Protein AF-A0A425Y704-F1 (afdb_monomer_lite)

Organism: NCBI:txid2283627

pLDDT: mean 78.67, std 16.95, range [36.91, 95.94]

Sequence (105 aa):
MSLELQEEFVQVRRVDLSALISEFRELKEKIEANTLDYQLDQLCGTSRMVSSPVVCKILGWSRSTFNRRLVDEFNPIPMTKDGRDWVMSREVFTKYYNETYNPQN

Secondary structure (DSSP, 8-state):
--THHHHHHHHHHHHHHHHHHHHHHHHHHHHHHHSHHHHHHHHHTT-SEEEHHHHHHHHT--HHHHHHHHT-SSS----EEETTEEEEEHHHHHHHHHHHH-TT-

Radius of gyration: 22.9 Å; chains: 1; bounding box: 39×23×80 Å

Structure (mmCIF, N/CA/C/O backbone):
data_AF-A0A425Y704-F1
#
_entry.id   AF-A0A425Y704-F1
#
loop_
_atom_site.group_PDB
_atom_site.id
_atom_site.type_symbol
_atom_site.label_atom_id
_atom_site.label_alt_id
_atom_site.label_comp_id
_atom_site.label_asym_id
_atom_site.label_entity_id
_atom_site.label_seq_id
_atom_site.pdbx_PDB_ins_code
_atom_site.Cartn_x
_atom_site.Cartn_y
_atom_site.Cartn_z
_atom_site.occupancy
_atom_site.B_iso_or_equiv
_atom_site.auth_seq_id
_atom_site.auth_comp_id
_atom_site.auth_asym_id
_atom_site.auth_atom_id
_atom_site.pdbx_PDB_model_num
ATOM 1 N N . MET A 1 1 ? -24.197 -6.075 60.680 1.00 36.91 1 MET A N 1
ATOM 2 C CA . MET A 1 1 ? -23.293 -4.987 60.260 1.00 36.91 1 MET A CA 1
ATOM 3 C C . MET A 1 1 ? -22.074 -5.643 59.628 1.00 36.91 1 MET A C 1
ATOM 5 O O . MET A 1 1 ? -21.344 -6.296 60.352 1.00 36.91 1 MET A O 1
ATOM 9 N N . SER A 1 2 ? -21.843 -5.655 58.322 1.00 45.12 2 SER A N 1
ATOM 10 C CA . SER A 1 2 ? -22.646 -5.340 57.130 1.00 45.12 2 SER A CA 1
ATOM 11 C C . SER A 1 2 ? -21.909 -6.030 55.966 1.00 45.12 2 SER A C 1
ATOM 13 O O . SER A 1 2 ? -20.727 -5.783 55.753 1.00 45.12 2 SER A O 1
ATOM 15 N N . LEU A 1 3 ? -22.587 -6.931 55.246 1.00 50.38 3 LEU A N 1
ATOM 16 C CA . LEU A 1 3 ? -22.098 -7.524 53.985 1.00 50.38 3 LEU A CA 1
ATOM 17 C C . LEU A 1 3 ? -22.133 -6.508 52.823 1.00 50.38 3 LEU A C 1
ATOM 19 O O . LEU A 1 3 ? -21.527 -6.729 51.781 1.00 50.38 3 LEU A O 1
ATOM 23 N N . GLU A 1 4 ? -22.790 -5.367 53.039 1.00 50.66 4 GLU A N 1
ATOM 24 C CA . GLU A 1 4 ? -23.024 -4.293 52.065 1.00 50.66 4 GLU A CA 1
ATOM 25 C C . GLU A 1 4 ? -21.727 -3.624 51.569 1.00 50.66 4 GLU A C 1
ATOM 27 O O . GLU A 1 4 ? -21.658 -3.188 50.427 1.00 50.66 4 GLU A O 1
ATOM 32 N N . LEU A 1 5 ? -20.654 -3.621 52.372 1.00 46.75 5 LEU A N 1
ATOM 33 C CA . LEU A 1 5 ? -19.367 -3.009 51.999 1.00 46.75 5 LEU A CA 1
ATOM 34 C C . LEU A 1 5 ? -18.558 -3.820 50.964 1.00 46.75 5 LEU A C 1
ATOM 36 O O . LEU A 1 5 ? -17.649 -3.270 50.343 1.00 46.75 5 LEU A O 1
ATOM 40 N N . GLN A 1 6 ? -18.851 -5.112 50.760 1.00 51.91 6 GLN A N 1
ATOM 41 C CA . GLN A 1 6 ? -18.145 -5.924 49.755 1.00 51.91 6 GLN A CA 1
ATOM 42 C C . GLN A 1 6 ? -18.772 -5.833 48.357 1.00 51.91 6 GLN A C 1
ATOM 44 O O . GLN A 1 6 ? -18.047 -5.958 47.370 1.00 51.91 6 GLN A O 1
ATOM 49 N N . GLU A 1 7 ? -20.077 -5.580 48.242 1.00 48.88 7 GLU A N 1
ATOM 50 C CA . GLU A 1 7 ? -20.755 -5.513 46.939 1.00 48.88 7 GLU A CA 1
ATOM 51 C C . GLU A 1 7 ? -20.445 -4.219 46.173 1.00 48.88 7 GLU A C 1
ATOM 53 O O . GLU A 1 7 ? -20.187 -4.277 44.967 1.00 48.88 7 GLU A O 1
ATOM 58 N N . GLU A 1 8 ? -20.359 -3.074 46.861 1.00 48.59 8 GLU A N 1
ATOM 59 C CA . GLU A 1 8 ? -19.983 -1.796 46.235 1.00 48.59 8 GLU A CA 1
ATOM 60 C C . GLU A 1 8 ? -18.563 -1.845 45.645 1.00 48.59 8 GLU A C 1
ATOM 62 O O . GLU A 1 8 ? -18.334 -1.418 44.513 1.00 48.59 8 GLU A O 1
ATOM 67 N N . PHE A 1 9 ? -17.608 -2.460 46.352 1.00 45.53 9 PHE A N 1
ATOM 68 C CA . PHE A 1 9 ? -16.226 -2.601 45.875 1.00 45.53 9 PHE A CA 1
ATOM 69 C C . PHE A 1 9 ? -16.101 -3.518 44.644 1.00 45.53 9 PHE A C 1
ATOM 71 O O . PHE A 1 9 ? -15.224 -3.322 43.796 1.00 45.53 9 PHE A O 1
ATOM 78 N N . VAL A 1 10 ? -16.972 -4.526 44.530 1.00 52.62 10 VAL A N 1
ATOM 79 C CA . VAL A 1 10 ? -17.013 -5.447 43.382 1.00 52.62 10 VAL A CA 1
ATOM 80 C C . VAL A 1 10 ? -17.694 -4.798 42.174 1.00 52.62 10 VAL A C 1
ATOM 82 O O . VAL A 1 10 ? -17.248 -5.009 41.043 1.00 52.62 10 VAL A O 1
ATOM 85 N N . GLN A 1 11 ? -18.725 -3.975 42.387 1.00 51.22 11 GLN A N 1
ATOM 86 C CA . GLN A 1 11 ? -19.367 -3.214 41.313 1.00 51.22 11 GLN A CA 1
ATOM 87 C C . GLN A 1 11 ? -18.425 -2.180 40.691 1.00 51.22 11 GLN A C 1
ATOM 89 O O . GLN A 1 11 ? -18.322 -2.148 39.465 1.00 51.22 11 GLN A O 1
ATOM 94 N N . VAL A 1 12 ? -17.675 -1.417 41.497 1.00 53.09 12 VAL A N 1
ATOM 95 C CA . VAL A 1 12 ? -16.720 -0.409 40.991 1.00 53.09 12 VAL A CA 1
ATOM 96 C C . VAL A 1 12 ? -15.684 -1.044 40.053 1.00 53.09 12 VAL A C 1
ATOM 98 O O . VAL A 1 12 ? -15.508 -0.586 38.927 1.00 53.09 12 VAL A O 1
ATOM 101 N N . ARG A 1 13 ? -15.101 -2.197 40.422 1.00 55.28 13 ARG A N 1
ATOM 102 C CA . ARG A 1 13 ? -14.146 -2.910 39.547 1.00 55.28 13 ARG A CA 1
ATOM 103 C C . ARG A 1 13 ? -14.766 -3.422 38.247 1.00 55.28 13 ARG A C 1
ATOM 105 O O . ARG A 1 13 ? -14.071 -3.499 37.238 1.00 55.28 13 ARG A O 1
ATOM 112 N N . ARG A 1 14 ? -16.046 -3.810 38.254 1.00 52.75 14 ARG A N 1
ATOM 113 C CA . ARG A 1 14 ? -16.746 -4.298 37.053 1.00 52.75 14 ARG A CA 1
ATOM 114 C C . ARG A 1 14 ? -17.027 -3.176 36.057 1.00 52.75 14 ARG A C 1
ATOM 116 O O . ARG A 1 14 ? -16.889 -3.405 34.857 1.00 52.75 14 ARG A O 1
ATOM 123 N N . VAL A 1 15 ? -17.404 -1.995 36.548 1.00 58.16 15 VAL A N 1
ATOM 124 C CA . VAL A 1 15 ? -17.652 -0.816 35.708 1.00 58.16 15 VAL A CA 1
ATOM 125 C C . VAL A 1 15 ? -16.349 -0.368 35.045 1.00 58.16 15 VAL A C 1
ATOM 127 O O . VAL A 1 15 ? -16.313 -0.253 33.819 1.00 58.16 15 VAL A O 1
ATOM 130 N N . ASP A 1 16 ? -15.259 -0.276 35.811 1.00 60.84 16 ASP A N 1
ATOM 131 C CA . ASP A 1 16 ? -13.937 0.094 35.288 1.00 60.84 16 ASP A CA 1
ATOM 132 C C . ASP A 1 16 ? -13.411 -0.911 34.249 1.00 60.84 16 ASP A C 1
ATOM 134 O O . ASP A 1 16 ? -12.912 -0.520 33.196 1.00 60.84 16 ASP A O 1
ATOM 138 N N . LEU A 1 17 ? -13.588 -2.219 34.479 1.00 63.47 17 LEU A N 1
ATOM 139 C CA . LEU A 1 17 ? -13.229 -3.255 33.500 1.00 63.47 17 LEU A CA 1
ATOM 140 C C . LEU A 1 17 ? -14.069 -3.174 32.221 1.00 63.47 17 LEU A C 1
ATOM 142 O O . LEU A 1 17 ? -13.547 -3.417 31.136 1.00 63.47 17 LEU A O 1
ATOM 146 N N . SER A 1 18 ? -15.358 -2.846 32.323 1.00 69.44 18 SER A N 1
ATOM 147 C CA . SER A 1 18 ? -16.229 -2.731 31.149 1.00 69.44 18 SER A CA 1
ATOM 148 C C . SER A 1 18 ? -15.884 -1.521 30.276 1.00 69.44 18 SER A C 1
ATOM 150 O O . SER A 1 18 ? -15.843 -1.656 29.053 1.00 69.44 18 SER A O 1
ATOM 152 N N . ALA A 1 19 ? -15.555 -0.383 30.895 1.00 71.56 19 ALA A N 1
ATOM 153 C CA . ALA A 1 19 ? -15.072 0.805 30.200 1.00 71.56 19 ALA A CA 1
ATOM 154 C C . ALA A 1 19 ? -13.729 0.523 29.511 1.00 71.56 19 ALA A C 1
ATOM 156 O O . ALA A 1 19 ? -13.596 0.760 28.312 1.00 71.56 19 ALA A O 1
ATOM 157 N N . LEU A 1 20 ? -12.794 -0.119 30.222 1.00 71.81 20 LEU A N 1
ATOM 158 C CA . LEU A 1 20 ? -11.504 -0.526 29.664 1.00 71.81 20 LEU A CA 1
ATOM 159 C C . LEU A 1 20 ? -11.667 -1.493 28.478 1.00 71.81 20 LEU A C 1
ATOM 161 O O . LEU A 1 20 ? -10.974 -1.364 27.476 1.00 71.81 20 LEU A O 1
ATOM 165 N N . ILE A 1 21 ? -12.599 -2.451 28.555 1.00 75.00 21 ILE A N 1
ATOM 166 C CA . ILE A 1 21 ? -12.900 -3.376 27.448 1.00 75.00 21 ILE A CA 1
ATOM 167 C C . ILE A 1 21 ? -13.492 -2.629 26.248 1.00 75.00 21 ILE A C 1
ATOM 169 O O . ILE A 1 21 ? -13.173 -2.978 25.111 1.00 75.00 21 ILE A O 1
ATOM 173 N N . SER A 1 22 ? -14.343 -1.627 26.477 1.00 73.50 22 SER A N 1
ATOM 174 C CA . SER A 1 22 ? -14.914 -0.805 25.404 1.00 73.50 22 SER A CA 1
ATOM 175 C C . SER A 1 22 ? -13.832 0.008 24.698 1.00 73.50 22 SER A C 1
ATOM 177 O O . SER A 1 22 ? -13.704 -0.074 23.480 1.00 73.50 22 SER A O 1
ATOM 179 N N . GLU A 1 23 ? -12.984 0.702 25.459 1.00 72.50 23 GLU A N 1
ATOM 180 C CA . GLU A 1 23 ? -11.846 1.455 24.922 1.00 72.50 23 GLU A CA 1
ATOM 181 C C . GLU A 1 23 ? -10.864 0.543 24.178 1.00 72.50 23 GLU A C 1
ATOM 183 O O . GLU A 1 23 ? -10.389 0.881 23.095 1.00 72.50 23 GLU A O 1
ATOM 188 N N . PHE A 1 24 ? -10.602 -0.654 24.710 1.00 71.69 24 PHE A N 1
ATOM 189 C CA . PHE A 1 24 ? -9.727 -1.628 24.063 1.00 71.69 24 PHE A CA 1
ATOM 190 C C . PHE A 1 24 ? -10.331 -2.182 22.769 1.00 71.69 24 PHE A C 1
ATOM 192 O O . PHE A 1 24 ? -9.595 -2.428 21.818 1.00 71.69 24 PHE A O 1
ATOM 199 N N . ARG A 1 25 ? -11.657 -2.363 22.694 1.00 66.25 25 ARG A N 1
ATOM 200 C CA . ARG A 1 25 ? -12.342 -2.746 21.449 1.00 66.25 25 ARG A CA 1
ATOM 201 C C . ARG A 1 25 ? -12.282 -1.640 20.414 1.00 66.25 25 ARG A C 1
ATOM 203 O O . ARG A 1 25 ? -11.917 -1.928 19.285 1.00 66.25 25 ARG A O 1
ATOM 210 N N . GLU A 1 26 ? -12.552 -0.397 20.793 1.00 70.81 26 GLU A N 1
ATOM 211 C CA . GLU A 1 26 ? -12.430 0.739 19.876 1.00 70.81 26 GLU A CA 1
ATOM 212 C C . GLU A 1 26 ? -10.993 0.916 19.383 1.00 70.81 26 GLU A C 1
ATOM 214 O O . GLU A 1 26 ? -10.762 1.204 18.211 1.00 70.81 26 GLU A O 1
ATOM 219 N N . LEU A 1 27 ? -10.007 0.731 20.265 1.00 71.88 27 LEU A N 1
ATOM 220 C CA . LEU A 1 27 ? -8.598 0.773 19.894 1.00 71.88 27 LEU A CA 1
ATOM 221 C C . LEU A 1 27 ? -8.240 -0.396 18.974 1.00 71.88 27 LEU A C 1
ATOM 223 O O . LEU A 1 27 ? -7.553 -0.190 17.980 1.00 71.88 27 LEU A O 1
ATOM 227 N N . LYS A 1 28 ? -8.736 -1.602 19.263 1.00 62.75 28 LYS A N 1
ATOM 228 C CA . LYS A 1 28 ? -8.552 -2.782 18.417 1.00 62.75 28 LYS A CA 1
ATOM 229 C C . LYS A 1 28 ? -9.180 -2.582 17.041 1.00 62.75 28 LYS A C 1
ATOM 231 O O . LYS A 1 28 ? -8.498 -2.819 16.059 1.00 62.75 28 LYS A O 1
ATOM 236 N N . GLU A 1 29 ? -10.407 -2.082 16.953 1.00 60.19 29 GLU A N 1
ATOM 237 C CA . GLU A 1 29 ? -11.081 -1.770 15.687 1.00 60.19 29 GLU A CA 1
ATOM 238 C C . GLU A 1 29 ? -10.347 -0.669 14.915 1.00 60.19 29 GLU A C 1
ATOM 240 O O . GLU A 1 29 ? -10.201 -0.761 13.699 1.00 60.19 29 GLU A O 1
ATOM 245 N N . LYS A 1 30 ? -9.808 0.346 15.604 1.00 60.94 30 LYS A N 1
ATOM 246 C CA . LYS A 1 30 ? -8.954 1.378 14.991 1.00 60.94 30 LYS A CA 1
ATOM 247 C C . LYS A 1 30 ? -7.621 0.811 14.507 1.00 60.94 30 LYS A C 1
ATOM 249 O O . LYS A 1 30 ? -7.136 1.234 13.464 1.00 60.94 30 LYS A O 1
ATOM 254 N N . ILE A 1 31 ? -7.012 -0.116 15.244 1.00 62.66 31 ILE A N 1
ATOM 255 C CA . ILE A 1 31 ? -5.768 -0.785 14.843 1.00 62.66 31 ILE A CA 1
ATOM 256 C C . ILE A 1 31 ? -6.041 -1.698 13.655 1.00 62.66 31 ILE A C 1
ATOM 258 O O . ILE A 1 31 ? -5.337 -1.588 12.662 1.00 62.66 31 ILE A O 1
ATOM 262 N N . GLU A 1 32 ? -7.082 -2.528 13.719 1.00 52.53 32 GLU A N 1
ATOM 263 C CA . GLU A 1 32 ? -7.527 -3.396 12.630 1.00 52.53 32 GLU A CA 1
ATOM 264 C C . GLU A 1 32 ? -7.818 -2.554 11.386 1.00 52.53 32 GLU A C 1
ATOM 266 O O . GLU A 1 32 ? -7.212 -2.814 10.355 1.00 52.53 32 GLU A O 1
ATOM 271 N N . ALA A 1 33 ? -8.571 -1.454 11.498 1.00 53.56 33 ALA A N 1
ATOM 272 C CA . ALA A 1 33 ? -8.815 -0.506 10.405 1.00 53.56 33 ALA A CA 1
ATOM 273 C C . ALA A 1 33 ? -7.544 0.149 9.828 1.00 53.56 33 ALA A C 1
ATOM 275 O O . ALA A 1 33 ? -7.521 0.530 8.653 1.00 53.56 33 ALA A O 1
ATOM 276 N N . ASN A 1 34 ? -6.492 0.269 10.640 1.00 64.19 34 ASN A N 1
ATOM 277 C CA . ASN A 1 34 ? -5.188 0.796 10.246 1.00 64.19 34 ASN A CA 1
ATOM 278 C C . ASN A 1 34 ? -4.188 -0.291 9.821 1.00 64.19 34 ASN A C 1
ATOM 280 O O . ASN A 1 34 ? -3.090 0.046 9.377 1.00 64.19 34 ASN A O 1
ATOM 284 N N . THR A 1 35 ? -4.529 -1.579 9.926 1.00 76.19 35 THR A N 1
ATOM 285 C CA . THR A 1 35 ? -3.668 -2.638 9.398 1.00 76.19 35 THR A CA 1
ATOM 286 C C . THR A 1 35 ? -3.819 -2.715 7.884 1.00 76.19 35 THR A C 1
ATOM 288 O O . THR A 1 35 ? -4.925 -2.698 7.340 1.00 76.19 35 THR A O 1
ATOM 291 N N . LEU A 1 36 ? -2.684 -2.822 7.193 1.00 83.75 36 LEU A N 1
ATOM 292 C CA . LEU A 1 36 ? -2.633 -2.964 5.740 1.00 83.75 36 LEU A CA 1
ATOM 293 C C . LEU A 1 36 ? -3.518 -4.122 5.252 1.00 83.75 36 LEU A C 1
ATOM 295 O O . LEU A 1 36 ? -4.209 -3.993 4.245 1.00 83.75 36 LEU A O 1
ATOM 299 N N . ASP A 1 37 ? -3.532 -5.233 5.990 1.00 82.81 37 ASP A N 1
ATOM 300 C CA . ASP A 1 37 ? -4.313 -6.415 5.636 1.00 82.81 37 ASP A CA 1
ATOM 301 C C . ASP A 1 37 ? -5.819 -6.168 5.666 1.00 82.81 37 ASP A C 1
ATOM 303 O O . ASP A 1 37 ? -6.507 -6.535 4.716 1.00 82.81 37 ASP A O 1
ATOM 307 N N . TYR A 1 38 ? -6.326 -5.470 6.681 1.00 82.88 38 TYR A N 1
ATOM 308 C CA . TYR A 1 38 ? -7.739 -5.109 6.729 1.00 82.88 38 TYR A CA 1
ATOM 309 C C . TYR A 1 38 ? -8.125 -4.159 5.591 1.00 82.88 38 TYR A C 1
ATOM 311 O O . TYR A 1 38 ? -9.167 -4.324 4.957 1.00 82.88 38 TYR A O 1
ATOM 319 N N . GLN A 1 39 ? -7.277 -3.171 5.284 1.00 86.31 39 GLN A N 1
ATOM 320 C CA . GLN A 1 39 ? -7.521 -2.267 4.158 1.00 86.31 39 GLN A CA 1
ATOM 321 C C . GLN A 1 39 ? -7.554 -3.024 2.828 1.00 86.31 39 GLN A C 1
ATOM 323 O O . GLN A 1 39 ? -8.392 -2.739 1.970 1.00 86.31 39 GLN A O 1
ATOM 328 N N . LEU A 1 40 ? -6.680 -4.016 2.661 1.00 88.88 40 LEU A N 1
ATOM 329 C CA . LEU A 1 40 ? -6.664 -4.874 1.483 1.00 88.88 40 LEU A CA 1
ATOM 330 C C . LEU A 1 40 ? -7.901 -5.769 1.412 1.00 88.88 40 LEU A C 1
ATOM 332 O O . LEU A 1 40 ? -8.479 -5.871 0.332 1.00 88.88 40 LEU A O 1
ATOM 336 N N . ASP A 1 41 ? -8.359 -6.335 2.529 1.00 88.31 41 ASP A N 1
ATOM 337 C CA . ASP A 1 41 ? -9.596 -7.123 2.584 1.00 88.31 41 ASP A CA 1
ATOM 338 C C . ASP A 1 41 ? -10.814 -6.288 2.163 1.00 88.31 41 ASP A C 1
ATOM 340 O O . ASP A 1 41 ? -11.622 -6.723 1.342 1.00 88.31 41 ASP A O 1
ATOM 344 N N . GLN A 1 42 ? -10.916 -5.048 2.653 1.00 86.88 42 GLN A N 1
ATOM 345 C CA . GLN A 1 42 ? -12.023 -4.144 2.323 1.00 86.88 42 GLN A CA 1
ATOM 346 C C . GLN A 1 42 ? -11.995 -3.661 0.865 1.00 86.88 42 GLN A C 1
ATOM 348 O O . GLN A 1 42 ? -13.044 -3.465 0.253 1.00 86.88 42 GLN A O 1
ATOM 353 N N . LEU A 1 43 ? -10.805 -3.426 0.303 1.00 87.94 43 LEU A N 1
ATOM 354 C CA 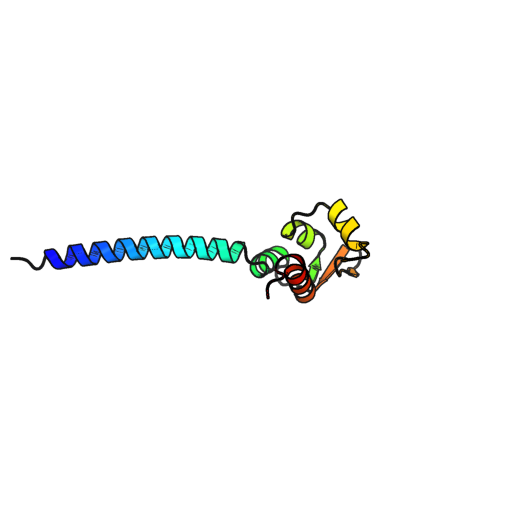. LEU A 1 43 ? -10.656 -2.824 -1.027 1.00 87.94 43 LEU A CA 1
ATOM 355 C C . LEU A 1 43 ? -10.533 -3.847 -2.160 1.00 87.94 43 LEU A C 1
ATOM 357 O O . LEU A 1 43 ? -10.926 -3.543 -3.285 1.00 87.94 43 LEU A O 1
ATOM 361 N N . CYS A 1 44 ? -9.995 -5.034 -1.882 1.00 85.31 44 CYS A N 1
ATOM 362 C CA . CYS A 1 44 ? -9.811 -6.102 -2.868 1.00 85.31 44 CYS A CA 1
ATOM 363 C C . CYS A 1 44 ? -10.887 -7.195 -2.760 1.00 85.31 44 CYS A C 1
ATOM 365 O O . CYS A 1 44 ? -11.067 -7.966 -3.706 1.00 85.31 44 CYS A O 1
ATOM 367 N N . GLY A 1 45 ? -11.617 -7.279 -1.642 1.00 83.38 45 GLY A N 1
ATOM 368 C CA . GLY A 1 45 ? -12.594 -8.340 -1.402 1.00 83.38 45 GLY A CA 1
ATOM 369 C C . GLY A 1 45 ? -11.944 -9.724 -1.490 1.00 83.38 45 GLY A C 1
ATOM 370 O O . GLY A 1 45 ? -10.917 -9.984 -0.871 1.00 83.38 45 GLY A O 1
ATOM 371 N N . THR A 1 46 ? -12.510 -10.618 -2.305 1.00 79.50 46 THR A N 1
ATOM 372 C CA . THR A 1 46 ? -11.948 -11.963 -2.539 1.00 79.50 46 THR A CA 1
ATOM 373 C C . THR A 1 46 ? -10.804 -11.985 -3.561 1.00 79.50 46 THR A C 1
ATOM 375 O O . THR A 1 46 ? -10.239 -13.049 -3.823 1.00 79.50 46 THR A O 1
ATOM 378 N N . SER A 1 47 ? -10.476 -10.850 -4.189 1.00 82.81 47 SER A N 1
ATOM 379 C CA . SER A 1 47 ? -9.398 -10.771 -5.175 1.00 82.81 47 SER A CA 1
ATOM 380 C C . SER A 1 47 ? -8.035 -10.873 -4.496 1.00 82.81 47 SER A C 1
ATOM 382 O O . SER A 1 47 ? -7.733 -10.146 -3.554 1.00 82.81 47 SER A O 1
ATOM 384 N N . ARG A 1 48 ? -7.162 -11.727 -5.038 1.00 87.75 48 ARG A N 1
ATOM 385 C CA . ARG A 1 48 ? -5.743 -11.782 -4.642 1.00 87.75 48 ARG A CA 1
ATOM 386 C C . ARG A 1 48 ? -4.888 -10.703 -5.315 1.00 87.75 48 ARG A C 1
ATOM 388 O O . ARG A 1 48 ? -3.697 -10.602 -5.020 1.00 87.75 48 ARG A O 1
ATOM 395 N N . MET A 1 49 ? 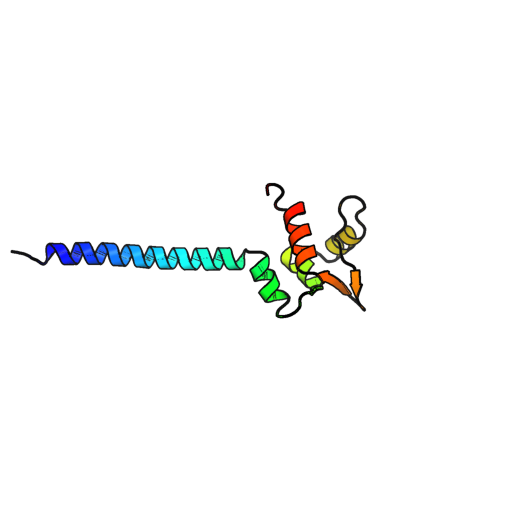-5.485 -9.929 -6.221 1.00 93.44 49 MET A N 1
ATOM 396 C CA . MET A 1 49 ? -4.822 -8.885 -6.996 1.00 93.44 49 MET A CA 1
ATOM 397 C C . MET A 1 49 ? -5.193 -7.503 -6.464 1.00 93.44 49 MET A C 1
ATOM 399 O O . MET A 1 49 ? -6.370 -7.207 -6.253 1.00 93.44 49 MET A O 1
ATOM 403 N N . VAL A 1 50 ? -4.180 -6.656 -6.315 1.00 94.69 50 VAL A N 1
ATOM 404 C CA . VAL A 1 50 ? -4.265 -5.251 -5.921 1.00 94.69 50 VAL A CA 1
ATOM 405 C C . VAL A 1 50 ? -4.136 -4.398 -7.177 1.00 94.69 50 VAL A C 1
ATOM 407 O O . VAL A 1 50 ? -3.126 -4.464 -7.879 1.00 94.69 50 VAL A O 1
ATOM 410 N N . SER A 1 51 ? -5.165 -3.609 -7.475 1.00 95.38 51 SER A N 1
ATOM 411 C CA . SER A 1 51 ? -5.213 -2.733 -8.647 1.00 95.38 51 SER A CA 1
ATOM 412 C C . SER A 1 51 ? -4.654 -1.340 -8.359 1.00 95.38 51 SER A C 1
ATOM 414 O O . SER A 1 51 ? -4.525 -0.919 -7.204 1.00 95.38 51 SER A O 1
ATOM 416 N N . SER A 1 52 ? -4.338 -0.583 -9.411 1.00 94.81 52 SER A N 1
ATOM 417 C CA . SER A 1 52 ? -3.772 0.759 -9.252 1.00 94.81 52 SER A CA 1
ATOM 418 C C . SER A 1 52 ? -4.651 1.736 -8.456 1.00 94.81 52 SER A C 1
ATOM 420 O O . SER A 1 52 ? -4.090 2.503 -7.669 1.00 94.81 52 SER A O 1
ATOM 422 N N . PRO A 1 53 ? -6.000 1.716 -8.548 1.00 94.56 53 PRO A N 1
ATOM 423 C CA . PRO A 1 53 ? -6.846 2.541 -7.687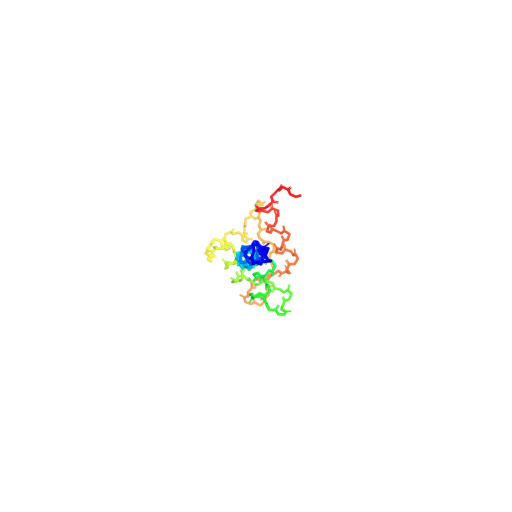 1.00 94.56 53 PRO A CA 1
ATOM 424 C C . PRO A 1 53 ? -6.729 2.171 -6.206 1.00 94.56 53 PRO A C 1
ATOM 426 O O . PRO A 1 53 ? -6.751 3.060 -5.355 1.00 94.56 53 PRO A O 1
ATOM 429 N N . VAL A 1 54 ? -6.576 0.879 -5.892 1.00 94.12 54 VAL A N 1
ATOM 430 C CA . VAL A 1 54 ? -6.413 0.403 -4.510 1.00 94.12 54 VAL A CA 1
ATOM 431 C C . VAL A 1 54 ? -5.089 0.890 -3.936 1.00 94.12 54 VAL A C 1
ATOM 433 O O . VAL A 1 54 ? -5.081 1.467 -2.852 1.00 94.12 54 VAL A O 1
ATOM 436 N N . VAL A 1 55 ? -3.995 0.758 -4.693 1.00 93.75 55 VAL A N 1
ATOM 437 C CA . VAL A 1 55 ? -2.683 1.305 -4.311 1.00 93.75 55 VAL A CA 1
ATOM 438 C C . VAL A 1 55 ? -2.781 2.800 -4.015 1.00 93.75 55 VAL A C 1
ATOM 440 O O . VAL A 1 55 ? -2.346 3.247 -2.956 1.00 93.75 55 VAL A O 1
ATOM 443 N N . CYS A 1 56 ? -3.377 3.577 -4.925 1.00 93.94 56 CYS A N 1
ATOM 444 C CA . CYS A 1 56 ? -3.541 5.019 -4.741 1.00 93.94 56 CYS A CA 1
ATOM 445 C C . CYS A 1 56 ? -4.326 5.352 -3.468 1.00 93.94 56 CYS A C 1
ATOM 447 O O . CYS A 1 56 ? -3.978 6.296 -2.766 1.00 93.94 56 CYS A O 1
ATOM 449 N N . LYS A 1 57 ? -5.366 4.572 -3.158 1.00 92.31 57 LYS A N 1
ATOM 450 C CA . LYS A 1 57 ? -6.202 4.786 -1.975 1.00 92.31 57 LYS A CA 1
ATOM 451 C C . LYS A 1 57 ? -5.463 4.460 -0.677 1.00 92.31 57 LYS A C 1
ATOM 453 O O . LYS A 1 57 ? -5.537 5.253 0.252 1.00 92.31 57 LYS A O 1
ATOM 458 N N . ILE A 1 58 ? -4.742 3.339 -0.633 1.00 89.62 58 ILE A N 1
ATOM 459 C CA . ILE A 1 58 ? -3.982 2.909 0.552 1.00 89.62 58 ILE A CA 1
ATOM 460 C C . ILE A 1 58 ? -2.807 3.856 0.815 1.00 89.62 58 ILE A C 1
ATOM 462 O O . ILE A 1 58 ? -2.600 4.290 1.941 1.00 89.62 58 ILE A O 1
ATOM 466 N N . LEU A 1 59 ? -2.057 4.223 -0.227 1.00 89.25 59 LEU A N 1
ATOM 467 C CA . LEU A 1 59 ? -0.866 5.067 -0.095 1.00 89.25 59 LEU A CA 1
ATOM 468 C C . LEU A 1 59 ? -1.170 6.575 -0.109 1.00 89.25 59 LEU A C 1
ATOM 470 O O . LEU A 1 59 ? -0.251 7.387 -0.006 1.00 89.25 59 LEU A O 1
ATOM 474 N N . GLY A 1 60 ? -2.433 6.971 -0.294 1.00 90.12 60 GLY A N 1
ATOM 475 C CA . GLY A 1 60 ? -2.826 8.377 -0.439 1.00 90.12 60 GLY A CA 1
ATOM 476 C C . GLY A 1 60 ? -2.210 9.060 -1.667 1.00 90.12 60 GLY A C 1
ATOM 477 O O . GLY A 1 60 ? -1.967 10.267 -1.665 1.00 90.12 60 GLY A O 1
ATOM 478 N N . TRP A 1 61 ? -1.901 8.298 -2.717 1.00 93.44 61 TRP A N 1
ATOM 479 C CA . TRP A 1 61 ? -1.255 8.820 -3.917 1.00 93.44 61 TRP A CA 1
ATOM 480 C C . TRP A 1 61 ? -2.261 9.365 -4.925 1.00 93.44 61 TRP A C 1
ATOM 482 O O . TRP A 1 61 ? -3.293 8.764 -5.216 1.00 93.44 61 TRP A O 1
ATOM 492 N N . SER A 1 62 ? -1.894 10.482 -5.551 1.00 95.69 62 SER A N 1
ATOM 493 C CA . SER A 1 62 ? -2.554 10.938 -6.772 1.00 95.69 62 SER A CA 1
ATOM 494 C C . SER A 1 62 ? -2.191 10.037 -7.961 1.00 95.69 62 SER A C 1
ATOM 496 O O . SER A 1 62 ? -1.171 9.339 -7.957 1.00 95.69 62 SER A O 1
ATOM 498 N N . ARG A 1 63 ? -2.981 10.104 -9.040 1.00 93.88 63 ARG A N 1
ATOM 499 C CA . ARG A 1 63 ? -2.687 9.346 -10.267 1.00 93.88 63 ARG A CA 1
ATOM 500 C C . ARG A 1 63 ? -1.342 9.730 -10.894 1.00 93.88 63 ARG A C 1
ATOM 502 O O . ARG A 1 63 ? -0.664 8.863 -11.439 1.00 93.88 63 ARG A O 1
ATOM 509 N N . SER A 1 64 ? -0.940 10.998 -10.807 1.00 94.38 64 SER A N 1
ATOM 510 C CA . SER A 1 64 ? 0.365 11.451 -11.303 1.00 94.38 64 SER A CA 1
ATOM 511 C C . SER A 1 64 ? 1.511 10.904 -10.451 1.00 94.38 64 SER A C 1
ATOM 513 O O . SER A 1 64 ? 2.498 10.428 -11.010 1.00 94.38 64 SER A O 1
ATOM 515 N N . THR A 1 65 ? 1.360 10.881 -9.121 1.00 94.62 65 THR A N 1
ATOM 516 C CA . THR A 1 65 ? 2.326 10.243 -8.212 1.00 94.62 65 THR A CA 1
ATOM 517 C C . THR A 1 65 ? 2.495 8.764 -8.546 1.00 94.62 65 THR A C 1
ATOM 519 O O . THR A 1 65 ? 3.624 8.299 -8.681 1.00 94.62 65 THR A O 1
ATOM 522 N N . PHE A 1 66 ? 1.388 8.045 -8.745 1.00 94.69 66 PHE A N 1
ATOM 523 C CA . PHE A 1 66 ? 1.409 6.639 -9.137 1.00 94.69 66 PHE A CA 1
ATOM 524 C C . PHE A 1 66 ? 2.152 6.414 -10.461 1.00 94.69 66 PHE A C 1
ATOM 526 O O . PHE A 1 66 ? 3.062 5.593 -10.524 1.00 94.69 66 PHE A O 1
ATOM 533 N N . ASN A 1 67 ? 1.827 7.188 -11.502 1.00 93.75 67 ASN A N 1
ATOM 534 C CA . ASN A 1 67 ? 2.491 7.069 -12.802 1.00 93.75 67 ASN A CA 1
ATOM 535 C C . ASN A 1 67 ? 3.995 7.352 -12.715 1.00 93.75 67 ASN A C 1
ATOM 537 O O . ASN A 1 67 ? 4.778 6.674 -13.370 1.00 93.75 67 ASN A O 1
ATOM 541 N N . ARG A 1 68 ? 4.409 8.318 -11.885 1.00 93.69 68 ARG A N 1
ATOM 542 C CA . ARG A 1 68 ? 5.829 8.585 -11.632 1.00 93.69 68 ARG A CA 1
ATOM 543 C C . ARG A 1 68 ? 6.511 7.399 -10.947 1.00 93.69 68 ARG A C 1
ATOM 545 O O . ARG A 1 68 ? 7.629 7.069 -11.312 1.00 93.69 68 ARG A O 1
ATOM 552 N N . ARG A 1 69 ? 5.839 6.746 -9.991 1.00 93.62 69 ARG A N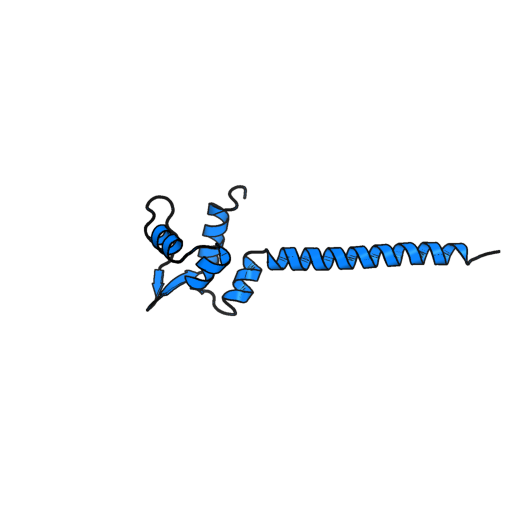 1
ATOM 553 C CA . ARG A 1 69 ? 6.369 5.565 -9.288 1.00 93.62 69 ARG A CA 1
ATOM 554 C C . ARG A 1 69 ? 6.432 4.315 -10.164 1.00 93.62 69 ARG A C 1
ATOM 556 O O . ARG A 1 69 ? 7.231 3.443 -9.865 1.00 93.62 69 ARG A O 1
ATOM 563 N N . LEU A 1 70 ? 5.649 4.215 -11.239 1.00 93.38 70 LEU A N 1
ATOM 564 C CA . LEU A 1 70 ? 5.776 3.113 -12.207 1.00 93.38 70 LEU A CA 1
ATOM 565 C C . LEU A 1 70 ? 7.087 3.152 -13.002 1.00 93.38 70 LEU A C 1
ATOM 567 O O . LEU A 1 70 ? 7.560 2.107 -13.433 1.00 93.38 70 LEU A O 1
ATOM 571 N N . VAL A 1 71 ? 7.644 4.344 -13.224 1.00 92.81 71 VAL A N 1
ATOM 572 C CA . VAL A 1 71 ? 8.836 4.562 -14.065 1.00 92.81 71 VAL A CA 1
ATOM 573 C C . VAL A 1 71 ? 10.060 5.000 -13.257 1.00 92.81 71 VAL A C 1
ATOM 575 O O . VAL A 1 71 ? 11.040 5.465 -13.826 1.00 92.81 71 VAL A O 1
ATOM 578 N N . ASP A 1 72 ? 9.987 4.906 -11.931 1.00 91.50 72 ASP A N 1
ATOM 579 C CA . ASP A 1 72 ? 11.074 5.278 -11.027 1.00 91.50 72 ASP A CA 1
ATOM 580 C C . ASP A 1 72 ? 12.234 4.277 -11.160 1.00 91.50 72 ASP A C 1
ATOM 582 O O . ASP A 1 72 ? 12.030 3.074 -11.027 1.00 91.50 72 ASP A O 1
ATOM 586 N N . GLU A 1 73 ? 13.447 4.758 -11.432 1.00 89.00 73 GLU A N 1
ATOM 587 C CA . GLU A 1 73 ? 14.625 3.900 -11.631 1.00 89.00 73 GLU A CA 1
ATOM 588 C C . GLU A 1 73 ? 15.178 3.329 -10.319 1.00 89.00 73 GLU A C 1
ATOM 590 O O . GLU A 1 73 ? 15.836 2.290 -10.326 1.00 89.00 73 GLU A O 1
ATOM 595 N N . PHE A 1 74 ? 14.914 3.988 -9.187 1.00 85.25 74 PHE A N 1
ATOM 596 C CA . PHE A 1 74 ? 15.513 3.630 -7.901 1.00 85.25 74 PHE A CA 1
ATOM 597 C C . PHE A 1 74 ? 14.600 2.749 -7.055 1.00 85.25 74 PHE A C 1
ATOM 599 O O . PHE A 1 74 ? 15.076 1.865 -6.347 1.00 85.25 74 PHE A O 1
ATOM 606 N N . ASN A 1 75 ? 13.291 2.998 -7.098 1.00 84.38 75 ASN A N 1
ATOM 607 C CA . ASN A 1 75 ? 12.312 2.200 -6.364 1.00 84.38 75 ASN A CA 1
ATOM 608 C C . ASN A 1 75 ? 10.952 2.199 -7.087 1.00 84.38 75 ASN A C 1
ATOM 610 O O . ASN A 1 75 ? 10.015 2.878 -6.639 1.00 84.38 75 ASN A O 1
ATOM 614 N N . PRO A 1 76 ? 10.843 1.488 -8.224 1.00 91.75 76 PRO A N 1
ATOM 615 C CA . PRO A 1 76 ? 9.594 1.390 -8.955 1.00 91.75 76 PRO A CA 1
ATOM 616 C C . PRO A 1 76 ? 8.566 0.582 -8.172 1.00 91.75 76 PRO A C 1
ATOM 618 O O . PRO A 1 76 ? 8.888 -0.411 -7.518 1.00 91.75 76 PRO A O 1
ATOM 621 N N . ILE A 1 77 ? 7.296 0.961 -8.294 1.00 93.38 77 ILE A N 1
ATOM 622 C CA . ILE A 1 77 ? 6.219 0.121 -7.779 1.00 93.38 77 ILE A CA 1
ATOM 623 C C . ILE A 1 77 ? 6.077 -1.141 -8.661 1.00 93.38 77 ILE A C 1
ATOM 625 O O . ILE A 1 77 ? 5.881 -1.013 -9.873 1.00 93.38 77 ILE A O 1
ATOM 629 N N . PRO A 1 78 ? 6.157 -2.362 -8.093 1.00 93.94 78 PRO A N 1
ATOM 630 C CA . PRO A 1 78 ? 6.242 -3.603 -8.867 1.00 93.94 78 PRO A CA 1
ATOM 631 C C . PRO A 1 78 ? 4.865 -4.068 -9.370 1.00 93.94 78 PRO A C 1
ATOM 633 O O . PRO A 1 78 ? 4.301 -5.043 -8.875 1.00 93.94 78 PRO A O 1
ATOM 636 N N . MET A 1 79 ? 4.302 -3.359 -10.352 1.00 95.69 79 MET A N 1
ATOM 637 C CA . MET A 1 79 ? 3.026 -3.707 -10.994 1.00 95.69 79 MET A CA 1
ATOM 638 C C . MET A 1 79 ? 3.202 -4.117 -12.450 1.00 95.69 79 MET A C 1
ATOM 640 O O . MET A 1 79 ? 4.045 -3.584 -13.168 1.00 95.69 79 MET A O 1
ATOM 644 N N . THR A 1 80 ? 2.334 -5.011 -12.913 1.00 94.69 80 THR A N 1
ATOM 645 C CA . THR A 1 80 ? 2.222 -5.404 -14.318 1.00 94.69 80 THR A CA 1
ATOM 646 C C . THR A 1 80 ? 0.925 -4.877 -14.917 1.00 94.69 80 THR A C 1
ATOM 648 O O . THR A 1 80 ? -0.061 -4.642 -14.218 1.00 94.69 80 THR A O 1
ATOM 651 N N . LYS A 1 81 ? 0.925 -4.641 -16.230 1.00 94.38 81 LYS A N 1
ATOM 652 C CA . LYS A 1 81 ? -0.265 -4.174 -16.940 1.00 94.38 81 LYS A CA 1
ATOM 653 C C . LYS A 1 81 ? -1.173 -5.362 -17.262 1.00 94.38 81 LYS A C 1
ATOM 655 O O . LYS A 1 81 ? -0.745 -6.270 -17.969 1.00 94.38 81 LYS A O 1
ATOM 660 N N . ASP A 1 82 ? -2.415 -5.315 -16.791 1.00 91.44 82 ASP A N 1
ATOM 661 C CA . ASP A 1 82 ? -3.464 -6.290 -17.091 1.00 91.44 82 ASP A CA 1
ATOM 662 C C . ASP A 1 82 ? -4.672 -5.572 -17.710 1.00 91.44 82 ASP A C 1
ATOM 664 O O . ASP A 1 82 ? -5.361 -4.757 -17.086 1.00 91.44 82 ASP A O 1
ATOM 668 N N . GLY A 1 83 ? -4.869 -5.793 -19.010 1.00 89.69 83 GLY A N 1
ATOM 669 C CA . GLY A 1 83 ? -5.839 -5.058 -19.815 1.00 89.69 83 GLY A CA 1
ATOM 670 C C . GLY A 1 83 ? -5.613 -3.540 -19.779 1.00 89.69 83 GLY A C 1
ATOM 671 O O . GLY A 1 83 ? -4.659 -3.011 -20.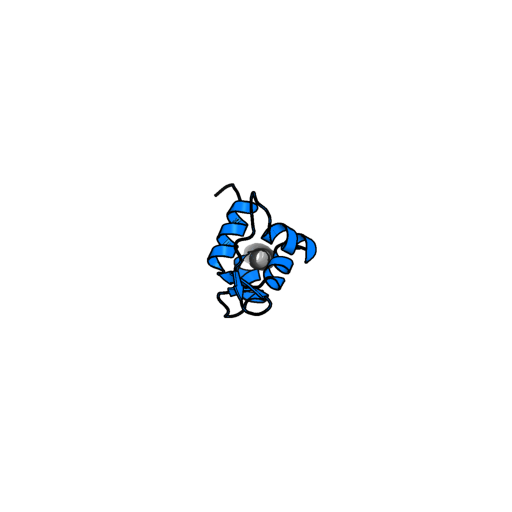360 1.00 89.69 83 GLY A O 1
ATOM 672 N N . ARG A 1 84 ? -6.544 -2.819 -19.140 1.00 90.06 84 ARG A N 1
ATOM 673 C CA . ARG A 1 84 ? -6.527 -1.348 -19.031 1.00 90.06 84 ARG A CA 1
ATOM 674 C C . ARG A 1 84 ? -5.938 -0.834 -17.717 1.00 90.06 84 ARG A C 1
ATOM 676 O O . ARG A 1 84 ? -5.782 0.380 -17.591 1.00 90.06 84 ARG A O 1
ATOM 683 N N . ASP A 1 85 ? -5.617 -1.712 -16.772 1.00 92.31 85 ASP A N 1
ATOM 684 C CA . ASP A 1 85 ? -5.145 -1.324 -15.444 1.00 92.31 85 ASP A CA 1
ATOM 685 C C . ASP A 1 85 ? -3.765 -1.919 -15.128 1.00 92.31 85 ASP A C 1
ATOM 687 O O . ASP A 1 85 ? -3.228 -2.740 -15.871 1.00 92.31 85 ASP A O 1
ATOM 691 N N . TRP A 1 86 ? -3.172 -1.452 -14.035 1.00 95.94 86 TRP A N 1
ATOM 692 C CA . TRP A 1 86 ? -1.976 -2.025 -13.438 1.00 95.94 86 TRP A CA 1
ATOM 693 C C . TRP A 1 86 ? -2.374 -2.823 -12.209 1.00 95.94 86 TRP A C 1
ATOM 695 O O . TRP A 1 86 ? -3.144 -2.338 -11.375 1.00 95.94 86 TRP A O 1
ATOM 705 N N . VAL A 1 87 ? -1.837 -4.031 -12.097 1.00 95.81 87 VAL A N 1
ATOM 706 C CA . VAL A 1 87 ? -2.141 -4.973 -11.022 1.00 95.81 87 VAL A CA 1
ATOM 707 C C . VAL A 1 87 ? -0.858 -5.567 -10.446 1.00 95.81 87 VAL A C 1
ATOM 709 O O . VAL A 1 87 ? 0.172 -5.647 -11.113 1.00 95.81 87 VAL A O 1
ATOM 712 N N . MET A 1 88 ? -0.912 -5.984 -9.189 1.00 95.62 88 MET A N 1
ATOM 713 C CA . MET A 1 88 ? 0.102 -6.831 -8.558 1.00 95.62 88 MET A CA 1
ATOM 714 C C . MET A 1 88 ? -0.574 -7.787 -7.577 1.00 95.62 88 MET A C 1
ATOM 716 O O . MET A 1 88 ? -1.733 -7.577 -7.221 1.00 95.62 88 MET A O 1
ATOM 720 N N . SER A 1 89 ? 0.115 -8.831 -7.121 1.00 94.81 89 SER A N 1
ATOM 721 C CA . SER A 1 89 ? -0.443 -9.674 -6.061 1.00 94.81 89 SER A CA 1
ATOM 722 C C . SER A 1 89 ? -0.430 -8.943 -4.717 1.00 94.81 89 SER A C 1
ATOM 724 O O . SER A 1 89 ? 0.400 -8.063 -4.471 1.00 94.81 89 SER A O 1
ATOM 726 N N . ARG A 1 90 ? -1.332 -9.344 -3.819 1.00 91.75 90 ARG A N 1
ATOM 727 C CA . ARG A 1 90 ? -1.361 -8.854 -2.435 1.00 91.75 90 ARG A CA 1
ATOM 728 C C . ARG A 1 90 ? -0.012 -9.018 -1.735 1.00 91.75 90 ARG A C 1
ATOM 730 O O . ARG A 1 90 ? 0.464 -8.079 -1.116 1.00 91.75 90 ARG A O 1
ATOM 737 N N . GLU A 1 91 ? 0.617 -10.180 -1.882 1.00 90.62 91 GLU A N 1
ATOM 738 C CA . GLU A 1 91 ? 1.920 -10.485 -1.276 1.00 90.62 91 GLU A CA 1
ATOM 739 C C . GLU A 1 91 ? 3.010 -9.515 -1.742 1.00 90.62 91 GLU A C 1
ATOM 741 O O . GLU A 1 91 ? 3.776 -9.000 -0.927 1.00 90.62 91 GLU A O 1
ATOM 746 N N . VAL A 1 92 ? 3.045 -9.218 -3.045 1.00 93.56 92 VAL A N 1
ATOM 747 C CA . VAL A 1 92 ? 3.997 -8.264 -3.624 1.00 93.56 92 VAL A CA 1
ATOM 748 C C . VAL A 1 92 ? 3.743 -6.857 -3.084 1.00 93.56 92 VAL A C 1
ATOM 750 O O . VAL A 1 92 ? 4.695 -6.172 -2.711 1.00 93.56 92 VAL A O 1
ATOM 753 N N . PHE A 1 93 ? 2.477 -6.443 -2.973 1.00 92.88 93 PHE A N 1
ATOM 754 C CA . PHE A 1 93 ? 2.132 -5.136 -2.414 1.00 92.88 93 PHE A CA 1
ATOM 755 C C . PHE A 1 93 ? 2.522 -5.015 -0.942 1.00 92.88 93 PHE A C 1
ATOM 757 O O . PHE A 1 93 ? 3.151 -4.031 -0.558 1.00 92.88 93 PHE A O 1
ATOM 764 N N . THR A 1 94 ? 2.198 -6.021 -0.129 1.00 89.50 94 THR A N 1
ATOM 765 C CA . THR A 1 94 ? 2.537 -6.054 1.298 1.00 89.50 94 THR A CA 1
ATOM 766 C C . THR A 1 94 ? 4.044 -5.993 1.510 1.00 89.50 94 THR A C 1
ATOM 768 O O . THR A 1 94 ? 4.517 -5.225 2.347 1.00 89.50 94 THR A O 1
ATOM 771 N N . LYS A 1 95 ? 4.815 -6.745 0.716 1.00 89.44 95 LYS A N 1
ATOM 772 C CA . LYS A 1 95 ? 6.278 -6.694 0.759 1.00 89.44 95 LYS A CA 1
ATOM 773 C C . LYS A 1 95 ? 6.800 -5.296 0.415 1.00 89.44 95 LYS A C 1
ATOM 775 O O . LYS A 1 95 ? 7.527 -4.714 1.213 1.00 89.44 95 LYS A O 1
ATOM 780 N N . TYR A 1 96 ? 6.365 -4.733 -0.715 1.00 90.00 96 TYR A N 1
ATOM 781 C CA . TYR A 1 96 ? 6.757 -3.388 -1.146 1.00 90.00 96 TYR A CA 1
ATOM 782 C C . TYR A 1 96 ? 6.400 -2.311 -0.104 1.00 90.00 96 TYR A C 1
ATOM 784 O O . TYR A 1 96 ? 7.203 -1.418 0.174 1.00 90.00 96 TYR A O 1
ATOM 792 N N . TYR A 1 97 ? 5.207 -2.398 0.495 1.00 88.38 97 TYR A N 1
ATOM 793 C CA . TYR A 1 97 ? 4.754 -1.482 1.541 1.00 88.38 97 TYR A CA 1
ATOM 794 C C . TYR A 1 97 ? 5.667 -1.549 2.768 1.00 88.38 97 TYR A C 1
ATOM 796 O O . TYR A 1 97 ? 6.120 -0.515 3.255 1.00 88.38 97 TYR A O 1
ATOM 804 N N . ASN A 1 98 ? 5.976 -2.757 3.243 1.00 85.06 98 ASN A N 1
ATOM 805 C CA . ASN A 1 98 ? 6.817 -2.942 4.420 1.00 85.06 98 ASN A CA 1
ATOM 806 C C . ASN A 1 98 ? 8.255 -2.471 4.180 1.00 85.06 98 ASN A C 1
ATOM 808 O O . ASN A 1 98 ? 8.794 -1.747 5.008 1.00 85.06 98 ASN A O 1
ATOM 812 N N . GLU A 1 99 ? 8.845 -2.789 3.028 1.00 84.31 99 GLU A N 1
ATOM 813 C CA . GLU A 1 99 ? 10.200 -2.339 2.678 1.00 84.31 99 GLU A CA 1
ATOM 814 C C . GLU A 1 99 ? 10.288 -0.809 2.540 1.00 84.31 99 GLU A C 1
ATOM 816 O O . GLU A 1 99 ? 11.293 -0.207 2.914 1.00 84.31 99 GLU A O 1
ATOM 821 N N . THR A 1 100 ? 9.232 -0.162 2.034 1.00 82.31 100 THR A N 1
ATOM 822 C CA . THR A 1 100 ? 9.230 1.291 1.790 1.00 82.31 100 THR A CA 1
ATOM 823 C C . THR A 1 100 ? 8.867 2.107 3.035 1.00 82.31 100 THR A C 1
ATOM 825 O O . THR A 1 100 ? 9.371 3.218 3.201 1.00 82.31 100 THR A O 1
ATOM 828 N N . TYR A 1 101 ? 7.989 1.590 3.901 1.00 74.38 101 TYR A N 1
ATOM 829 C CA . TYR A 1 101 ? 7.372 2.366 4.985 1.00 74.38 101 TYR A CA 1
ATOM 830 C C . TYR A 1 101 ? 7.588 1.788 6.392 1.00 74.38 101 TYR A C 1
ATOM 832 O O . TYR A 1 101 ? 7.384 2.517 7.359 1.00 74.38 101 TYR A O 1
ATOM 840 N N . ASN A 1 102 ? 8.053 0.539 6.526 1.00 67.88 102 ASN A N 1
ATOM 841 C CA . ASN A 1 102 ? 8.382 -0.113 7.803 1.00 67.88 102 ASN A CA 1
ATOM 842 C C . ASN A 1 102 ? 9.794 -0.752 7.788 1.00 67.88 102 ASN A C 1
ATOM 844 O O . ASN A 1 102 ? 9.922 -1.962 7.977 1.00 67.88 102 ASN A O 1
ATOM 848 N N . PRO A 1 103 ? 10.880 0.023 7.611 1.00 54.53 103 PRO A N 1
ATOM 849 C CA . PRO A 1 103 ? 12.236 -0.513 7.426 1.00 54.53 103 PRO A CA 1
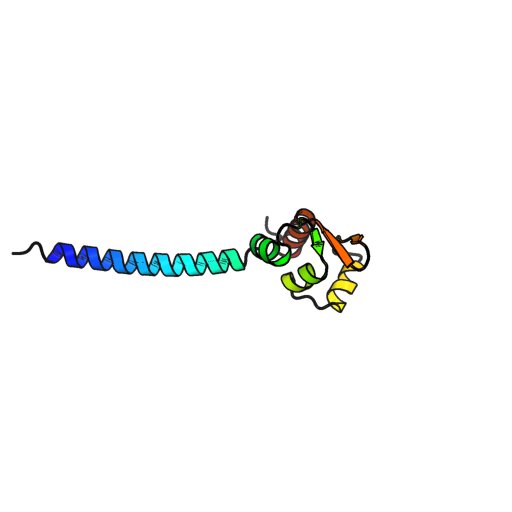ATOM 850 C C . PRO A 1 103 ? 12.899 -1.108 8.693 1.00 54.53 103 PRO A C 1
ATOM 852 O O . PRO A 1 103 ? 14.111 -1.294 8.706 1.00 54.53 103 PRO A O 1
ATOM 855 N N . GLN A 1 104 ? 12.153 -1.368 9.775 1.00 47.84 104 GLN A N 1
ATOM 856 C CA . GLN A 1 104 ? 12.684 -1.865 11.060 1.00 47.84 104 GLN A CA 1
ATOM 857 C C . GLN A 1 104 ? 12.335 -3.334 11.383 1.00 47.84 104 GLN A C 1
ATOM 859 O O . GLN A 1 104 ? 12.555 -3.754 12.518 1.00 47.84 104 GLN A O 1
ATOM 864 N N . ASN A 1 105 ? 11.824 -4.111 10.419 1.00 41.88 105 ASN A N 1
ATOM 865 C CA . ASN A 1 105 ? 11.637 -5.568 10.546 1.00 41.88 105 ASN A CA 1
ATOM 866 C C . ASN A 1 105 ? 12.663 -6.344 9.720 1.00 41.88 105 ASN A C 1
ATOM 868 O O . ASN A 1 105 ? 12.841 -5.983 8.536 1.00 41.88 105 ASN A O 1
#

Foldseek 3Di:
DDPVVVVVVVVVVVVVVVVVVVVVVVVVVVVCVLDPVNLCCVPQPPHQKDWPVSVCVNVVHDPVRLVCLCPDPPHHQPWDDDPPTTIDGPVSVVVSCCVVPVVPD